Protein AF-A0A968LGR6-F1 (afdb_monomer_lite)

Radius of gyration: 23.02 Å; chains: 1; bounding box: 32×91×32 Å

Foldseek 3Di:
DDDDDDDDDDDDDDPPPDPDPDDDPQCPPVVVLVVLLVCVVVVNPVVSLVSLLVVLLVCVVVVVQVNSLSVLVVDDPVSHDLVSLLSNLVSCLVVVVPHPCSVVSVVVSLVVVCVVPVVCVCVSCVSSD

Sequence (129 aa):
MAIHTNDLDEGTTVVLVAAETESSVLAEPLAWLEDIYSLVAAGDSRAAADILCERIDDMLLAGEFARCDGVLRSIDIGRLDSKLLVTLLSVTVAAAGQLTERSRLVTKIERRLAKDAPERIERMLEGLR

Secondary structure (DSSP, 8-state):
------------------------SS----HHHHHHHHHHHTT-HHHHHHHHHHHHHHHHHTT-HHHHHHHHHH--TTSS-HHHHHHHHHHTTTTTTT-SSHHHHHHHHHHHHHHH-HHHHHHHHTTT-

pLDDT: mean 77.68, std 17.6, range [40.75, 93.31]

Structure (mmCIF, N/CA/C/O backbone):
data_AF-A0A968LGR6-F1
#
_entry.id   AF-A0A968LGR6-F1
#
loop_
_atom_site.group_PDB
_atom_site.id
_atom_site.type_symbol
_atom_site.label_atom_id
_atom_site.label_alt_id
_atom_site.label_comp_id
_atom_site.label_asym_id
_atom_site.label_entity_id
_atom_site.label_seq_id
_atom_site.pdbx_PDB_ins_code
_atom_site.Cartn_x
_atom_site.Cartn_y
_atom_site.Cartn_z
_atom_site.occupancy
_atom_site.B_iso_or_equiv
_atom_site.auth_seq_id
_atom_site.auth_comp_id
_atom_site.auth_asym_id
_atom_site.auth_atom_id
_atom_site.pdbx_PDB_model_num
ATOM 1 N N . MET A 1 1 ? 5.691 -76.620 -6.134 1.00 43.88 1 MET A N 1
ATOM 2 C CA . MET A 1 1 ? 7.026 -76.892 -6.711 1.00 43.88 1 MET A CA 1
ATOM 3 C C . MET A 1 1 ? 6.972 -76.318 -8.123 1.00 43.88 1 MET A C 1
ATOM 5 O O . MET A 1 1 ? 6.205 -76.841 -8.906 1.00 43.88 1 MET A O 1
ATOM 9 N N . ALA A 1 2 ? 7.542 -75.170 -8.474 1.00 43.66 2 ALA A N 1
ATOM 10 C CA . ALA A 1 2 ? 8.691 -74.449 -7.945 1.00 43.66 2 ALA A CA 1
ATOM 11 C C . ALA A 1 2 ? 8.383 -72.961 -7.681 1.00 43.66 2 ALA A C 1
ATOM 13 O O . ALA A 1 2 ? 7.486 -72.374 -8.277 1.00 43.66 2 ALA A O 1
ATOM 14 N N . ILE A 1 3 ? 9.148 -72.412 -6.743 1.00 41.81 3 ILE A N 1
ATOM 15 C CA . ILE A 1 3 ? 9.258 -71.002 -6.381 1.00 41.81 3 ILE A CA 1
ATOM 16 C C . ILE A 1 3 ? 10.259 -70.381 -7.362 1.00 41.81 3 ILE A C 1
ATOM 18 O O . ILE A 1 3 ? 11.331 -70.953 -7.547 1.00 41.81 3 ILE A O 1
ATOM 22 N N . HIS A 1 4 ? 9.935 -69.235 -7.960 1.00 52.50 4 HIS A N 1
ATOM 23 C CA . HIS A 1 4 ? 10.939 -68.347 -8.541 1.00 52.50 4 HIS A CA 1
ATOM 24 C C . HIS A 1 4 ? 10.918 -67.027 -7.776 1.00 52.50 4 HIS A C 1
ATOM 26 O O . HIS A 1 4 ? 9.910 -66.327 -7.714 1.00 52.50 4 HIS A O 1
ATOM 32 N N . THR A 1 5 ? 12.049 -66.789 -7.129 1.00 45.38 5 THR A N 1
ATOM 33 C CA . THR A 1 5 ? 12.388 -65.679 -6.249 1.00 45.38 5 THR A CA 1
ATOM 34 C C . THR A 1 5 ? 13.023 -64.553 -7.062 1.00 45.38 5 THR A C 1
ATOM 36 O O . THR A 1 5 ? 13.792 -64.838 -7.975 1.00 45.38 5 THR A O 1
ATOM 39 N N . ASN A 1 6 ? 12.775 -63.323 -6.609 1.00 45.03 6 ASN A N 1
ATOM 40 C CA . ASN A 1 6 ? 13.590 -62.115 -6.758 1.00 45.03 6 ASN A CA 1
ATOM 41 C C . ASN A 1 6 ? 13.853 -61.561 -8.165 1.00 45.03 6 ASN A C 1
ATOM 43 O O . ASN A 1 6 ? 14.675 -62.085 -8.906 1.00 45.03 6 ASN A O 1
ATOM 47 N N . ASP A 1 7 ? 13.315 -60.366 -8.401 1.00 52.53 7 ASP A N 1
ATOM 48 C CA . ASP A 1 7 ? 14.142 -59.269 -8.896 1.00 52.53 7 ASP A CA 1
ATOM 49 C C . ASP A 1 7 ? 13.819 -58.017 -8.065 1.00 52.53 7 ASP A C 1
ATOM 51 O O . ASP A 1 7 ? 12.658 -57.634 -7.908 1.00 52.53 7 ASP A O 1
ATOM 55 N N . LEU A 1 8 ? 14.856 -57.496 -7.413 1.00 52.38 8 LEU A N 1
ATOM 56 C CA . LEU A 1 8 ? 14.869 -56.261 -6.643 1.00 52.38 8 LEU A CA 1
ATOM 57 C C . LEU A 1 8 ? 15.078 -55.119 -7.636 1.00 52.38 8 LEU A C 1
ATOM 59 O O . LEU A 1 8 ? 16.131 -55.083 -8.262 1.00 52.38 8 LEU A O 1
ATOM 63 N N . ASP A 1 9 ? 14.147 -54.169 -7.710 1.00 52.72 9 ASP A N 1
ATOM 64 C CA . ASP A 1 9 ? 14.479 -52.826 -8.183 1.00 52.72 9 ASP A CA 1
ATOM 65 C C . ASP A 1 9 ? 14.261 -51.838 -7.035 1.00 52.72 9 ASP A C 1
ATOM 67 O O . ASP A 1 9 ? 13.149 -51.590 -6.556 1.00 52.72 9 ASP A O 1
ATOM 71 N N . GLU A 1 10 ? 15.395 -51.366 -6.532 1.00 55.56 10 GLU A N 1
ATOM 72 C CA . GLU A 1 10 ? 15.544 -50.282 -5.583 1.00 55.56 10 GLU A CA 1
ATOM 73 C C . GLU A 1 10 ? 15.189 -48.971 -6.290 1.00 55.56 10 GLU A C 1
ATOM 75 O O . GLU A 1 10 ? 15.964 -48.440 -7.079 1.00 55.56 10 GLU A O 1
ATOM 80 N N . GLY A 1 11 ? 14.014 -48.425 -5.991 1.00 48.78 11 GLY A N 1
ATOM 81 C CA . GLY A 1 11 ? 13.521 -47.221 -6.650 1.00 48.78 11 GLY A CA 1
ATOM 82 C C . GLY A 1 11 ? 12.895 -46.241 -5.675 1.00 48.78 11 GLY A C 1
ATOM 83 O O . GLY A 1 11 ? 11.694 -46.021 -5.713 1.00 48.78 11 GLY A O 1
ATOM 84 N N . THR A 1 12 ? 13.723 -45.660 -4.808 1.00 51.53 12 THR A N 1
ATOM 85 C CA . THR A 1 12 ? 13.534 -44.337 -4.192 1.00 51.53 12 THR A CA 1
ATOM 86 C C . THR A 1 12 ? 12.161 -44.044 -3.578 1.00 51.53 12 THR A C 1
ATOM 88 O O . THR A 1 12 ? 11.239 -43.514 -4.194 1.00 51.53 12 THR A O 1
ATOM 91 N N . THR A 1 13 ? 12.113 -44.244 -2.265 1.00 46.03 13 THR A N 1
ATOM 92 C CA . THR A 1 13 ? 11.334 -43.444 -1.323 1.00 46.03 13 THR A CA 1
ATOM 93 C C . THR A 1 13 ? 11.348 -41.959 -1.702 1.00 46.03 13 THR A C 1
ATOM 95 O O . THR A 1 13 ? 12.353 -41.276 -1.513 1.00 46.03 13 THR A O 1
ATOM 98 N N . VAL A 1 14 ? 10.207 -41.425 -2.134 1.00 43.12 14 VAL A N 1
ATOM 99 C CA . VAL A 1 14 ? 9.886 -40.018 -1.886 1.00 43.12 14 VAL A CA 1
ATOM 100 C C . VAL A 1 14 ? 8.668 -39.994 -0.981 1.00 43.12 14 VAL A C 1
ATOM 102 O O . VAL A 1 14 ? 7.519 -40.016 -1.416 1.00 43.12 14 VAL A O 1
ATOM 105 N N . VAL A 1 15 ? 8.955 -39.967 0.320 1.00 41.94 15 VAL A N 1
ATOM 106 C CA . VAL A 1 15 ? 8.047 -39.402 1.311 1.00 41.94 15 VAL A CA 1
ATOM 107 C C . VAL A 1 15 ? 7.869 -37.940 0.911 1.00 41.94 15 VAL A C 1
ATOM 109 O O . VAL A 1 15 ? 8.707 -37.101 1.232 1.00 41.94 15 VAL A O 1
ATOM 112 N N . LEU A 1 16 ? 6.803 -37.618 0.177 1.00 43.38 16 LEU A N 1
ATOM 113 C CA . LEU A 1 16 ? 6.300 -36.250 0.186 1.00 43.38 16 LEU A CA 1
ATOM 114 C C . LEU A 1 16 ? 5.599 -36.074 1.524 1.00 43.38 16 LEU A C 1
ATOM 116 O O . LEU A 1 16 ? 4.422 -36.378 1.708 1.00 43.38 16 LEU A O 1
ATOM 120 N N . VAL A 1 17 ? 6.442 -35.683 2.475 1.00 43.00 17 VAL A N 1
ATOM 121 C CA . VAL A 1 17 ? 6.112 -35.172 3.792 1.00 43.00 17 VAL A CA 1
ATOM 122 C C . VAL A 1 17 ? 4.935 -34.221 3.634 1.00 43.00 17 VAL A C 1
ATOM 124 O O . VAL A 1 17 ? 4.990 -33.270 2.853 1.00 43.00 17 VAL A O 1
ATOM 127 N N . ALA A 1 18 ? 3.865 -34.521 4.366 1.00 45.25 18 ALA A N 1
ATOM 128 C CA . ALA A 1 18 ? 2.811 -33.575 4.655 1.00 45.25 18 ALA A CA 1
ATOM 129 C C . ALA A 1 18 ? 3.476 -32.298 5.178 1.00 45.25 18 ALA A C 1
ATOM 131 O O . ALA A 1 18 ? 3.984 -32.285 6.297 1.00 45.25 18 ALA A O 1
ATOM 132 N N . ALA A 1 19 ? 3.519 -31.256 4.345 1.00 45.62 19 ALA A N 1
ATOM 133 C CA . ALA A 1 19 ? 3.885 -29.919 4.775 1.00 45.62 19 ALA A CA 1
ATOM 134 C C . ALA A 1 19 ? 2.752 -29.412 5.672 1.00 45.62 19 ALA A C 1
ATOM 136 O O . ALA A 1 19 ? 1.758 -28.851 5.220 1.00 45.62 19 ALA A O 1
ATOM 137 N N . GLU A 1 20 ? 2.862 -29.810 6.934 1.00 40.75 20 GLU A N 1
ATOM 138 C CA . GLU A 1 20 ? 2.664 -28.998 8.123 1.00 40.75 20 GLU A CA 1
ATOM 139 C C . GLU A 1 20 ? 1.673 -27.853 7.923 1.00 40.75 20 GLU A C 1
ATOM 141 O O . GLU A 1 20 ? 1.978 -26.732 7.518 1.00 40.75 20 GLU A O 1
ATOM 146 N N . THR A 1 21 ? 0.431 -28.198 8.245 1.00 48.84 21 THR A N 1
ATOM 147 C CA . THR A 1 21 ? -0.644 -27.276 8.577 1.00 48.84 21 THR A CA 1
ATOM 148 C C . THR A 1 21 ? -0.272 -26.545 9.866 1.00 48.84 21 THR A C 1
ATOM 150 O O . THR A 1 21 ? -0.746 -26.893 10.943 1.00 48.84 21 THR A O 1
ATOM 153 N N . GLU A 1 22 ? 0.587 -25.535 9.775 1.00 43.59 22 GLU A N 1
ATOM 154 C CA . GLU A 1 22 ? 0.854 -24.627 10.886 1.00 43.59 22 GLU A CA 1
ATOM 155 C C . GLU A 1 22 ? 0.562 -23.180 10.463 1.00 43.59 22 GLU A C 1
ATOM 157 O O . GLU A 1 22 ? 1.225 -22.598 9.611 1.00 43.59 22 GLU A O 1
ATOM 162 N N . SER A 1 23 ? -0.459 -22.602 11.109 1.00 42.59 23 SER A N 1
ATOM 163 C CA . SER A 1 23 ? -0.891 -21.194 11.049 1.00 42.59 23 SER A CA 1
ATOM 164 C C . SER A 1 23 ? -1.704 -20.726 9.832 1.00 42.59 23 SER A C 1
ATOM 166 O O . SER A 1 23 ? -1.353 -19.756 9.168 1.00 42.59 23 SER A O 1
ATOM 168 N N . SER A 1 24 ? -2.888 -21.308 9.616 1.00 41.66 24 SER A N 1
ATOM 169 C CA . SER A 1 24 ? -3.924 -20.719 8.748 1.00 41.66 24 SER A CA 1
ATOM 170 C C . SER A 1 24 ? -5.099 -20.169 9.566 1.00 41.66 24 SER A C 1
ATOM 172 O O . SER A 1 24 ? -6.198 -20.712 9.532 1.00 41.66 24 SER A O 1
ATOM 174 N N . VAL A 1 25 ? -4.876 -19.088 10.320 1.00 45.50 25 VAL A N 1
ATOM 175 C CA . VAL A 1 25 ? -5.973 -18.258 10.875 1.00 45.50 25 VAL A CA 1
ATOM 176 C C . VAL A 1 25 ? -6.074 -16.906 10.146 1.00 45.50 25 VAL A C 1
ATOM 178 O O . VAL A 1 25 ? -6.964 -16.120 10.430 1.00 45.50 25 VAL A O 1
ATOM 181 N N . LEU A 1 26 ? -5.209 -16.626 9.159 1.00 46.69 26 LEU A N 1
ATOM 182 C CA . LEU A 1 26 ? -5.203 -15.344 8.429 1.00 46.69 26 LEU A CA 1
ATOM 183 C C . LEU A 1 26 ? -5.048 -15.472 6.903 1.00 46.69 26 LEU A C 1
ATOM 185 O O . LEU A 1 26 ? -4.939 -14.460 6.217 1.00 46.69 26 LEU A O 1
ATOM 189 N N . ALA A 1 27 ? -5.044 -16.688 6.354 1.00 47.72 27 ALA A N 1
ATOM 190 C CA . ALA A 1 27 ? -4.959 -16.906 4.913 1.00 47.72 27 ALA A CA 1
ATOM 191 C C . ALA A 1 27 ? -6.365 -16.955 4.301 1.00 47.72 27 ALA A C 1
ATOM 193 O O . ALA A 1 27 ? -6.788 -17.979 3.768 1.00 47.72 27 ALA A O 1
ATOM 194 N N . GLU A 1 28 ? -7.110 -15.850 4.378 1.00 53.72 28 GLU A N 1
ATOM 195 C CA . GLU A 1 28 ? -8.119 -15.667 3.337 1.00 53.72 28 GLU A CA 1
ATOM 196 C C . GLU A 1 28 ? -7.373 -15.598 2.002 1.00 53.72 28 GLU A C 1
ATOM 198 O O . GLU A 1 28 ? -6.337 -14.928 1.930 1.00 53.72 28 GLU A O 1
ATOM 203 N N . PRO A 1 29 ? -7.829 -16.304 0.956 1.00 54.22 29 PRO A N 1
ATOM 204 C CA . PRO A 1 29 ? -7.211 -16.190 -0.348 1.00 54.22 29 PRO A CA 1
ATOM 205 C C . PRO A 1 29 ? -7.319 -14.728 -0.773 1.00 54.22 29 PRO A C 1
ATOM 207 O O . PRO A 1 29 ? -8.394 -14.236 -1.115 1.00 54.22 29 PRO A O 1
ATOM 210 N N . LEU A 1 30 ? -6.188 -14.026 -0.748 1.00 74.50 30 LEU A N 1
ATOM 211 C CA . LEU A 1 30 ? -6.041 -12.673 -1.268 1.00 74.50 30 LEU A CA 1
ATOM 212 C C . LEU A 1 30 ? -6.047 -12.743 -2.802 1.00 74.50 30 LEU A C 1
ATOM 214 O O . LEU A 1 30 ? -5.146 -12.241 -3.458 1.00 74.50 30 LEU A O 1
ATOM 218 N N . ALA A 1 31 ? -7.051 -13.409 -3.381 1.00 82.69 31 ALA A N 1
ATOM 219 C CA . ALA A 1 31 ? -7.231 -13.550 -4.821 1.00 82.69 31 ALA A CA 1
ATOM 220 C C . ALA A 1 31 ? -7.255 -12.169 -5.489 1.00 82.69 31 ALA A C 1
ATOM 222 O O . ALA A 1 31 ? -6.643 -11.972 -6.530 1.00 82.69 31 ALA A O 1
ATOM 223 N N . TRP A 1 32 ? -7.829 -11.181 -4.797 1.00 87.50 32 TRP A N 1
ATOM 224 C CA . TRP A 1 32 ? -7.812 -9.787 -5.222 1.00 87.50 32 TRP A CA 1
ATOM 225 C C . TRP A 1 32 ? -6.399 -9.164 -5.264 1.00 87.50 32 TRP A C 1
ATOM 227 O O . TRP A 1 32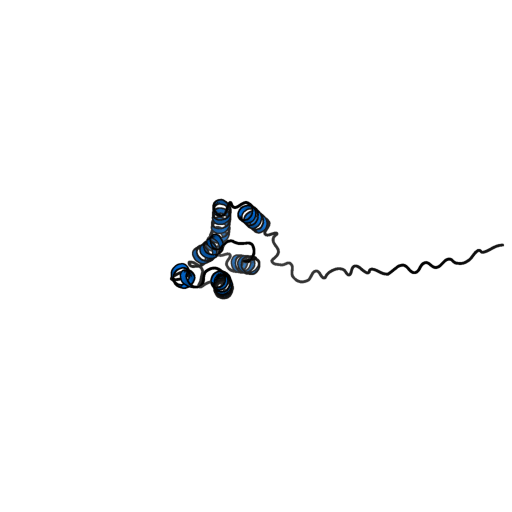 ? -6.178 -8.248 -6.050 1.00 87.50 32 TRP A O 1
ATOM 237 N N . LEU A 1 33 ? -5.423 -9.642 -4.474 1.00 89.31 33 LEU A N 1
ATOM 238 C CA . LEU A 1 33 ? -4.018 -9.232 -4.631 1.00 89.31 33 LEU A CA 1
ATOM 239 C C . LEU A 1 33 ? -3.408 -9.824 -5.904 1.00 89.31 33 LEU A C 1
ATOM 241 O O . LEU A 1 33 ? -2.668 -9.129 -6.593 1.00 89.31 33 LEU A O 1
ATOM 245 N N . GLU A 1 34 ? -3.725 -11.074 -6.245 1.00 90.00 34 GLU A N 1
ATOM 246 C CA . GLU A 1 34 ? -3.284 -11.663 -7.517 1.00 90.00 34 GLU A CA 1
ATOM 247 C C . GLU A 1 34 ? -3.908 -10.953 -8.725 1.00 90.00 34 GLU A C 1
ATOM 249 O O . GLU A 1 34 ? -3.225 -10.757 -9.735 1.00 90.00 34 GLU A O 1
ATOM 254 N N . ASP A 1 35 ? -5.148 -10.472 -8.604 1.00 90.62 35 ASP A N 1
ATOM 255 C CA . ASP A 1 35 ? -5.773 -9.607 -9.609 1.00 90.62 35 ASP A CA 1
ATOM 256 C C . ASP A 1 35 ? -4.994 -8.290 -9.765 1.00 90.62 35 ASP A C 1
ATOM 258 O O . ASP A 1 35 ? -4.654 -7.898 -10.883 1.00 90.62 35 ASP A O 1
ATOM 262 N N . ILE A 1 36 ? -4.619 -7.643 -8.654 1.00 92.94 36 ILE A N 1
ATOM 263 C CA . ILE A 1 36 ? -3.770 -6.439 -8.664 1.00 92.94 36 ILE A CA 1
ATOM 264 C C . ILE A 1 36 ? -2.435 -6.725 -9.349 1.00 92.94 36 ILE A C 1
ATOM 266 O O . ILE A 1 36 ? -2.020 -5.965 -10.223 1.00 92.94 36 ILE A O 1
ATOM 270 N N . TYR A 1 37 ? -1.759 -7.821 -8.999 1.00 92.75 37 TYR A N 1
ATOM 271 C CA . TYR A 1 37 ? -0.479 -8.166 -9.615 1.00 92.75 37 TYR A CA 1
ATOM 272 C C . TYR A 1 37 ? -0.609 -8.451 -11.110 1.00 92.75 37 TYR A C 1
ATOM 274 O O . TYR A 1 37 ? 0.270 -8.071 -11.884 1.00 92.75 37 TYR A O 1
ATOM 282 N N . SER A 1 38 ? -1.702 -9.087 -11.525 1.00 92.94 38 SER A N 1
ATOM 283 C CA . SER A 1 38 ? -1.988 -9.354 -12.935 1.00 92.94 38 SER A CA 1
ATOM 284 C C . SER A 1 38 ? -2.226 -8.058 -13.712 1.00 92.94 38 SER A C 1
ATOM 286 O O . SER A 1 38 ? -1.704 -7.899 -14.815 1.00 92.94 38 SER A O 1
ATOM 288 N N . LEU A 1 39 ? -2.938 -7.095 -13.120 1.00 92.75 39 LEU A N 1
ATOM 289 C CA . LEU A 1 39 ? -3.160 -5.774 -13.711 1.00 92.75 39 LEU A CA 1
ATOM 290 C C . LEU A 1 39 ? -1.861 -4.969 -13.823 1.00 92.75 39 LEU A C 1
ATOM 292 O O . LEU A 1 39 ? -1.597 -4.389 -14.875 1.00 92.75 39 LEU A O 1
ATOM 296 N N . VAL A 1 40 ? -1.008 -4.988 -12.794 1.00 92.62 40 VAL A N 1
ATOM 297 C CA . VAL A 1 40 ? 0.320 -4.351 -12.850 1.00 92.62 40 VAL A CA 1
ATOM 298 C C . VAL A 1 40 ? 1.177 -4.983 -13.945 1.00 92.62 40 VAL A C 1
ATOM 300 O O . VAL A 1 40 ? 1.786 -4.264 -14.736 1.00 92.62 40 VAL A O 1
ATOM 303 N N . ALA A 1 41 ? 1.187 -6.315 -14.048 1.00 92.06 41 ALA A N 1
ATOM 304 C CA . ALA A 1 41 ? 1.915 -7.024 -15.099 1.00 92.06 41 ALA A CA 1
ATOM 305 C C . ALA A 1 41 ? 1.387 -6.701 -16.511 1.00 92.06 41 ALA A C 1
ATOM 307 O O . ALA A 1 41 ? 2.165 -6.669 -17.463 1.00 92.06 41 ALA A O 1
ATOM 308 N N . ALA A 1 42 ? 0.088 -6.418 -16.644 1.00 93.31 42 ALA A N 1
ATOM 309 C CA . ALA A 1 42 ? -0.541 -5.966 -17.885 1.00 93.31 42 ALA A CA 1
ATOM 310 C C . ALA A 1 42 ? -0.346 -4.460 -18.173 1.00 93.31 42 ALA A C 1
ATOM 312 O O . ALA A 1 42 ? -0.735 -3.987 -19.241 1.00 93.31 42 ALA A O 1
ATOM 313 N N . GLY A 1 43 ? 0.258 -3.702 -17.249 1.00 91.19 43 GLY A N 1
ATOM 314 C CA . GLY A 1 43 ? 0.467 -2.256 -17.361 1.00 91.19 43 GLY A CA 1
ATOM 315 C C . GLY A 1 43 ? -0.742 -1.401 -16.967 1.00 91.19 43 GLY A C 1
ATOM 316 O O . GLY A 1 43 ? -0.707 -0.183 -17.150 1.00 91.19 43 GLY A O 1
ATOM 317 N N . ASP A 1 44 ? -1.795 -1.998 -16.403 1.00 92.94 44 ASP A N 1
ATOM 318 C CA . ASP A 1 44 ? -2.978 -1.287 -15.911 1.00 92.94 44 ASP A CA 1
ATOM 319 C C . ASP A 1 44 ? -2.854 -0.935 -14.421 1.00 92.94 44 ASP A C 1
ATOM 321 O O . ASP A 1 44 ? -3.646 -1.321 -13.557 1.00 92.94 44 ASP A O 1
ATOM 325 N N . SER A 1 45 ? -1.835 -0.134 -14.110 1.00 90.12 45 SER A N 1
ATOM 326 C CA . SER A 1 45 ? -1.586 0.398 -12.766 1.00 90.12 45 SER A CA 1
ATOM 327 C C . SER A 1 45 ? -2.708 1.305 -12.257 1.00 90.12 45 SER A C 1
ATOM 329 O O . SER A 1 45 ? -2.707 1.703 -11.095 1.00 90.12 45 SER A O 1
ATOM 331 N N . ARG A 1 46 ? -3.633 1.740 -13.120 1.00 91.00 46 ARG A N 1
ATOM 332 C CA . ARG A 1 46 ? -4.775 2.543 -12.682 1.00 91.00 46 ARG A CA 1
ATOM 333 C C . ARG A 1 46 ? -5.842 1.639 -12.080 1.00 91.00 46 ARG A C 1
ATOM 335 O O . ARG A 1 46 ? -6.176 1.850 -10.922 1.00 91.00 46 ARG A O 1
ATOM 342 N N 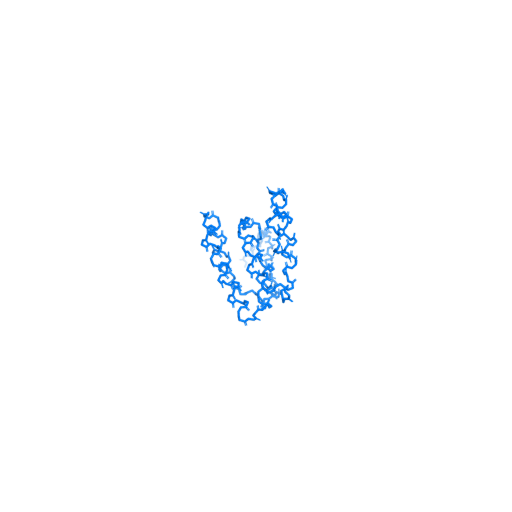. ALA A 1 47 ? -6.299 0.626 -12.816 1.00 91.44 47 ALA A N 1
ATOM 343 C CA . ALA A 1 47 ? -7.278 -0.324 -12.296 1.00 91.44 47 ALA A CA 1
ATOM 344 C C . ALA A 1 47 ? -6.749 -1.049 -11.049 1.00 91.44 47 ALA A C 1
ATOM 346 O O . ALA A 1 47 ? -7.469 -1.222 -10.069 1.00 91.44 47 ALA A O 1
ATOM 347 N N . ALA A 1 48 ? -5.459 -1.398 -11.047 1.00 93.06 48 ALA A N 1
ATOM 348 C CA . ALA A 1 48 ? -4.814 -2.019 -9.897 1.00 93.06 48 ALA A CA 1
ATOM 349 C C . ALA A 1 48 ? -4.818 -1.110 -8.649 1.00 93.06 48 ALA A C 1
ATOM 351 O O . ALA A 1 48 ? -5.044 -1.586 -7.538 1.00 93.06 48 ALA A O 1
ATOM 352 N N . ALA A 1 49 ? -4.598 0.199 -8.827 1.00 91.62 49 ALA A N 1
ATOM 353 C CA . ALA A 1 49 ? -4.659 1.173 -7.739 1.00 91.62 49 ALA A CA 1
ATOM 354 C C . ALA A 1 49 ? -6.089 1.368 -7.215 1.00 91.62 49 ALA A C 1
ATOM 356 O O . ALA A 1 49 ? -6.262 1.475 -6.005 1.00 91.62 49 ALA A O 1
ATOM 357 N N . ASP A 1 50 ? -7.091 1.378 -8.097 1.00 92.81 50 ASP A N 1
ATOM 358 C CA . ASP A 1 50 ? -8.496 1.528 -7.705 1.00 92.81 50 ASP A CA 1
ATOM 359 C C . ASP A 1 50 ? -8.936 0.357 -6.803 1.00 92.81 50 ASP A C 1
ATOM 361 O O . ASP A 1 50 ? -9.444 0.592 -5.707 1.00 92.81 50 ASP A O 1
ATOM 365 N N . ILE A 1 51 ? -8.627 -0.890 -7.192 1.00 92.00 51 ILE A N 1
ATOM 366 C CA . ILE A 1 51 ? -8.918 -2.087 -6.378 1.00 92.00 51 ILE A CA 1
ATOM 367 C C . ILE A 1 51 ? -8.162 -2.038 -5.047 1.00 92.00 51 ILE A C 1
ATOM 369 O O . ILE A 1 51 ? -8.725 -2.349 -3.998 1.00 92.00 51 ILE A O 1
ATOM 373 N N . LEU A 1 52 ? -6.879 -1.661 -5.072 1.00 92.00 52 LEU A N 1
ATOM 374 C CA . LEU A 1 52 ? -6.067 -1.570 -3.861 1.00 92.00 52 LEU A CA 1
ATOM 375 C C . LEU A 1 52 ? -6.653 -0.561 -2.869 1.00 92.00 52 LEU A C 1
ATOM 377 O O . LEU A 1 52 ? -6.776 -0.880 -1.688 1.00 92.00 52 LEU A O 1
ATOM 381 N N . CYS A 1 53 ? -7.006 0.636 -3.343 1.00 90.81 53 CYS A N 1
ATOM 382 C CA . CYS A 1 53 ? -7.610 1.672 -2.513 1.00 90.81 53 CYS A CA 1
ATOM 383 C C . CYS A 1 53 ? -8.938 1.200 -1.934 1.00 90.81 53 CYS A C 1
ATOM 385 O O . CYS A 1 53 ? -9.080 1.218 -0.721 1.00 90.81 53 CYS A O 1
ATOM 387 N N . GLU A 1 54 ? -9.858 0.715 -2.773 1.00 92.69 54 GLU A N 1
ATOM 388 C CA . GLU A 1 54 ? -11.185 0.261 -2.343 1.00 92.69 54 GLU A CA 1
ATOM 389 C C . GLU A 1 54 ? -11.082 -0.807 -1.247 1.00 92.69 54 GLU A C 1
ATOM 391 O O . GLU A 1 54 ? -11.671 -0.670 -0.179 1.00 92.69 54 GLU A O 1
ATOM 396 N N . ARG A 1 55 ? -10.247 -1.833 -1.453 1.00 91.81 55 ARG A N 1
ATOM 397 C CA . ARG A 1 55 ? -10.100 -2.927 -0.483 1.00 91.81 55 ARG A CA 1
ATOM 398 C C . ARG A 1 55 ? -9.469 -2.486 0.829 1.00 91.81 55 ARG A C 1
ATOM 400 O O . ARG A 1 55 ? -9.880 -2.963 1.886 1.00 91.81 55 ARG A O 1
ATOM 407 N N . ILE A 1 56 ? -8.448 -1.632 0.773 1.00 90.75 56 ILE A N 1
ATOM 408 C CA . ILE A 1 56 ? -7.801 -1.138 1.988 1.00 90.75 56 ILE A CA 1
ATOM 409 C C . ILE A 1 56 ? -8.739 -0.181 2.725 1.00 90.75 56 ILE A C 1
ATOM 411 O O . ILE A 1 56 ? -8.939 -0.367 3.923 1.00 90.75 56 ILE A O 1
ATOM 415 N N . ASP A 1 57 ? -9.357 0.773 2.030 1.00 90.88 57 ASP A N 1
ATOM 416 C CA . ASP A 1 57 ? -10.302 1.722 2.621 1.00 90.88 57 ASP A CA 1
ATOM 417 C C . ASP A 1 57 ? -11.491 1.012 3.267 1.00 90.88 57 ASP A C 1
ATOM 419 O O . ASP A 1 57 ? -11.825 1.336 4.403 1.00 90.88 57 ASP A O 1
ATOM 423 N N . ASP A 1 58 ? -12.071 -0.005 2.624 1.00 91.31 58 ASP A N 1
ATOM 424 C CA . ASP A 1 58 ? -13.156 -0.803 3.205 1.00 91.31 58 ASP A CA 1
ATOM 425 C C . ASP A 1 58 ? -12.750 -1.422 4.552 1.00 91.31 58 ASP A C 1
ATOM 427 O O . ASP A 1 58 ? -13.499 -1.348 5.528 1.00 91.31 58 ASP A O 1
ATOM 431 N N . MET A 1 59 ? -11.540 -1.988 4.640 1.00 90.00 59 MET A N 1
ATOM 432 C CA . MET A 1 59 ? -11.022 -2.553 5.892 1.00 90.00 59 MET A CA 1
ATOM 433 C C . MET A 1 59 ? -10.775 -1.472 6.949 1.00 90.00 59 MET A C 1
ATOM 435 O O . MET A 1 59 ? -11.051 -1.692 8.130 1.00 90.00 59 MET A O 1
ATOM 439 N N . LEU A 1 60 ? -10.265 -0.304 6.551 1.00 89.25 60 LEU A N 1
ATOM 440 C CA . LEU A 1 60 ? -10.037 0.810 7.471 1.00 89.25 60 LEU A CA 1
ATOM 441 C C . LEU A 1 60 ? -11.360 1.390 7.994 1.00 89.25 60 LEU A C 1
ATOM 443 O O . LEU A 1 60 ? -11.483 1.639 9.193 1.00 89.25 60 LEU A O 1
ATOM 447 N N . LEU A 1 61 ? -12.364 1.545 7.127 1.00 91.44 61 LEU A N 1
ATOM 448 C CA . LEU A 1 61 ? -13.705 2.023 7.475 1.00 91.44 61 LEU A CA 1
ATOM 449 C C . LEU A 1 61 ? -14.465 1.028 8.356 1.00 91.44 61 LEU A C 1
ATOM 451 O O . LEU A 1 61 ? -15.189 1.441 9.261 1.00 91.44 61 LEU A O 1
ATOM 455 N N . ALA A 1 62 ? -14.270 -0.274 8.137 1.00 90.56 62 ALA A N 1
ATOM 456 C CA . ALA A 1 62 ? -14.819 -1.330 8.984 1.00 90.56 62 ALA A CA 1
ATOM 457 C C . ALA A 1 62 ? -14.088 -1.474 10.337 1.00 90.56 62 ALA A C 1
ATOM 459 O O . ALA A 1 62 ? -14.536 -2.225 11.204 1.00 90.56 62 ALA A O 1
ATOM 460 N N . GLY A 1 63 ? -12.971 -0.763 10.543 1.00 90.44 63 GLY A N 1
ATOM 461 C CA . GLY A 1 63 ? -12.143 -0.873 11.747 1.00 90.44 63 GLY A CA 1
ATOM 462 C C . GLY A 1 63 ? -11.353 -2.185 11.836 1.00 90.44 63 GLY A C 1
ATOM 463 O O . GLY A 1 63 ? -10.871 -2.556 12.907 1.00 90.44 63 GLY A O 1
ATOM 464 N N . GLU A 1 64 ? -11.199 -2.900 10.721 1.00 90.88 64 GLU A N 1
ATOM 465 C CA . GLU A 1 64 ? -10.524 -4.196 10.622 1.00 90.88 64 GLU A CA 1
ATOM 466 C C . GLU A 1 64 ? -8.992 -4.037 10.540 1.00 90.88 64 GLU A C 1
ATOM 468 O O . GLU A 1 64 ? -8.327 -4.611 9.675 1.00 90.88 64 GLU A O 1
ATOM 473 N N . PHE A 1 65 ? -8.391 -3.267 11.453 1.00 88.88 65 PHE A N 1
ATOM 474 C CA . PHE A 1 65 ? -6.959 -2.926 11.402 1.00 88.88 65 PHE A CA 1
ATOM 475 C C . PHE A 1 65 ? -6.042 -4.151 11.454 1.00 88.88 65 PHE A C 1
ATOM 477 O O . PHE A 1 65 ? -5.055 -4.203 10.730 1.00 88.88 65 PHE A O 1
ATOM 484 N N . ALA A 1 66 ? -6.398 -5.171 12.240 1.00 87.31 66 ALA A N 1
ATOM 485 C CA . ALA A 1 66 ? -5.634 -6.417 12.314 1.00 87.31 66 ALA A CA 1
ATOM 486 C C . ALA A 1 66 ? -5.653 -7.195 10.985 1.00 87.31 66 ALA A C 1
ATOM 488 O O . ALA A 1 66 ? -4.647 -7.790 10.594 1.00 87.31 66 ALA A O 1
ATOM 489 N N . ARG A 1 67 ? -6.786 -7.171 10.269 1.00 87.38 67 ARG A N 1
ATOM 490 C CA . ARG A 1 67 ? -6.905 -7.778 8.939 1.00 87.38 67 ARG A CA 1
ATOM 491 C C . ARG A 1 67 ? -6.102 -6.977 7.922 1.00 87.38 67 ARG A C 1
ATOM 493 O O . ARG A 1 67 ? -5.351 -7.570 7.154 1.00 87.38 67 ARG A O 1
ATOM 500 N N . CYS A 1 68 ? -6.198 -5.648 7.978 1.00 88.94 68 CYS A N 1
ATOM 501 C CA . CYS A 1 68 ? -5.400 -4.751 7.152 1.00 88.94 68 CYS A CA 1
ATOM 502 C C . CYS A 1 68 ? -3.897 -4.998 7.362 1.00 88.94 68 CYS A C 1
ATOM 504 O O . CYS A 1 68 ? -3.195 -5.257 6.391 1.00 88.94 68 CYS A O 1
ATOM 506 N N . ASP A 1 69 ? -3.407 -5.067 8.604 1.00 88.06 69 ASP A N 1
ATOM 507 C CA . ASP A 1 69 ? -2.009 -5.417 8.911 1.00 88.06 69 ASP A CA 1
ATOM 508 C C . ASP A 1 69 ? -1.610 -6.789 8.336 1.00 88.06 69 ASP A C 1
ATOM 510 O O . ASP A 1 69 ? -0.521 -6.940 7.774 1.00 88.06 69 ASP A O 1
ATOM 514 N N . GLY A 1 70 ? -2.503 -7.783 8.410 1.00 87.38 70 GLY A N 1
ATOM 515 C CA . GLY A 1 70 ? -2.312 -9.087 7.770 1.00 87.38 70 GLY A CA 1
ATOM 516 C C . GLY A 1 70 ? -2.126 -8.980 6.253 1.00 87.38 70 GLY A C 1
ATOM 517 O O . GLY A 1 70 ? -1.202 -9.578 5.701 1.00 87.38 70 GLY A O 1
ATOM 518 N N . VAL A 1 71 ? -2.945 -8.165 5.584 1.00 87.94 71 VAL A N 1
ATOM 519 C CA . VAL A 1 71 ? -2.818 -7.883 4.147 1.00 87.94 71 VAL A CA 1
ATOM 520 C C . VAL A 1 71 ? -1.510 -7.154 3.846 1.00 87.94 71 VAL A C 1
ATOM 522 O O . VAL A 1 71 ? -0.754 -7.604 2.988 1.00 87.94 71 VAL A O 1
ATOM 525 N N . LEU A 1 72 ? -1.195 -6.074 4.568 1.00 87.81 72 LEU A N 1
ATOM 526 C CA . LEU A 1 72 ? 0.030 -5.288 4.367 1.00 87.81 72 LEU A CA 1
ATOM 527 C C . LEU A 1 72 ? 1.296 -6.135 4.526 1.00 87.81 72 LEU A C 1
ATOM 529 O O . LEU A 1 72 ? 2.286 -5.921 3.823 1.00 87.81 72 LEU A O 1
ATOM 533 N N . ARG A 1 73 ? 1.266 -7.125 5.422 1.00 87.69 73 ARG A N 1
ATOM 534 C CA . ARG A 1 73 ? 2.359 -8.083 5.603 1.00 87.69 73 ARG A CA 1
ATOM 535 C C . ARG A 1 73 ? 2.510 -9.041 4.418 1.00 87.69 73 ARG A C 1
ATOM 537 O O . ARG A 1 73 ? 3.642 -9.427 4.119 1.00 87.69 73 ARG A O 1
ATOM 544 N N . SER A 1 74 ? 1.403 -9.413 3.781 1.00 87.19 74 SER A N 1
ATOM 545 C CA . SER A 1 74 ? 1.344 -10.351 2.653 1.00 87.19 74 SER A CA 1
ATOM 546 C C . SER A 1 74 ? 1.624 -9.706 1.294 1.00 87.19 74 SER A C 1
ATOM 548 O O . SER A 1 74 ? 1.918 -10.423 0.342 1.00 87.19 74 SER A O 1
ATOM 550 N N . ILE A 1 75 ? 1.570 -8.373 1.185 1.00 89.50 75 ILE A N 1
ATOM 551 C CA . ILE A 1 75 ? 1.862 -7.669 -0.069 1.00 89.50 75 ILE A CA 1
ATOM 552 C C . ILE A 1 75 ? 3.326 -7.878 -0.485 1.00 89.50 75 ILE A C 1
ATOM 554 O O . ILE A 1 75 ? 4.268 -7.437 0.183 1.00 89.50 75 ILE A O 1
ATOM 558 N N . ASP A 1 76 ? 3.510 -8.476 -1.661 1.00 89.50 76 ASP A N 1
ATOM 559 C CA . ASP A 1 76 ? 4.782 -8.489 -2.372 1.00 89.50 76 ASP A CA 1
ATOM 560 C C . ASP A 1 76 ? 5.013 -7.165 -3.116 1.00 89.50 76 ASP A C 1
ATOM 562 O O . ASP A 1 76 ? 4.560 -6.945 -4.240 1.00 89.50 76 ASP A O 1
ATOM 566 N N . ILE A 1 77 ? 5.775 -6.275 -2.481 1.00 89.31 77 ILE A N 1
ATOM 567 C CA . ILE A 1 77 ? 6.185 -4.984 -3.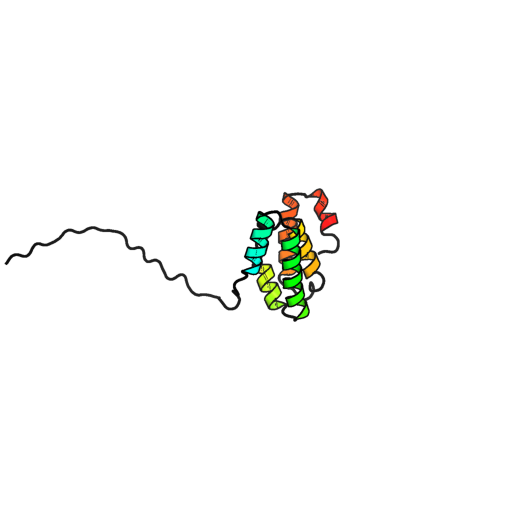049 1.00 89.31 77 ILE A CA 1
ATOM 568 C C . ILE A 1 77 ? 7.055 -5.111 -4.310 1.00 89.31 77 ILE A C 1
ATOM 570 O O . ILE A 1 77 ? 7.251 -4.122 -5.008 1.00 89.31 77 ILE A O 1
ATOM 574 N N . GLY A 1 78 ? 7.630 -6.287 -4.588 1.00 88.50 78 GLY A N 1
ATOM 575 C CA . GLY A 1 78 ? 8.429 -6.531 -5.788 1.00 88.50 78 GLY A CA 1
ATOM 576 C C . GLY A 1 78 ? 7.581 -6.631 -7.055 1.00 88.50 78 GLY A C 1
ATOM 577 O O . GLY A 1 78 ? 8.087 -6.354 -8.141 1.00 88.50 78 GLY A O 1
ATOM 578 N N . ARG A 1 79 ? 6.299 -6.983 -6.900 1.00 89.88 79 ARG A N 1
ATOM 579 C CA . ARG A 1 79 ? 5.311 -7.120 -7.980 1.00 89.88 79 ARG A CA 1
ATOM 580 C C . ARG A 1 79 ? 4.472 -5.858 -8.192 1.00 89.88 79 ARG A C 1
ATOM 582 O O . ARG A 1 79 ? 3.625 -5.842 -9.078 1.00 89.88 79 ARG A O 1
ATOM 589 N N . LEU A 1 80 ? 4.690 -4.820 -7.386 1.00 89.69 80 LEU A N 1
ATOM 590 C CA . LEU A 1 80 ? 4.010 -3.533 -7.493 1.00 89.69 80 LEU A CA 1
ATOM 591 C C . LEU A 1 80 ? 4.938 -2.497 -8.124 1.00 89.69 80 LEU A C 1
ATOM 593 O O . LEU A 1 80 ? 6.136 -2.454 -7.836 1.00 89.69 80 LEU A O 1
ATOM 597 N N . ASP A 1 81 ? 4.377 -1.629 -8.958 1.00 88.44 81 ASP A N 1
ATOM 598 C CA . ASP A 1 81 ? 5.104 -0.465 -9.449 1.00 88.44 81 ASP A CA 1
ATOM 599 C C . ASP A 1 81 ? 5.176 0.649 -8.391 1.00 88.44 81 ASP A C 1
ATOM 601 O O . ASP A 1 81 ? 4.436 0.680 -7.403 1.00 88.44 81 ASP A O 1
ATOM 605 N N . SER A 1 82 ? 6.064 1.614 -8.621 1.00 87.25 82 SER A N 1
ATOM 606 C CA . SER A 1 82 ? 6.275 2.736 -7.706 1.00 87.25 82 SER 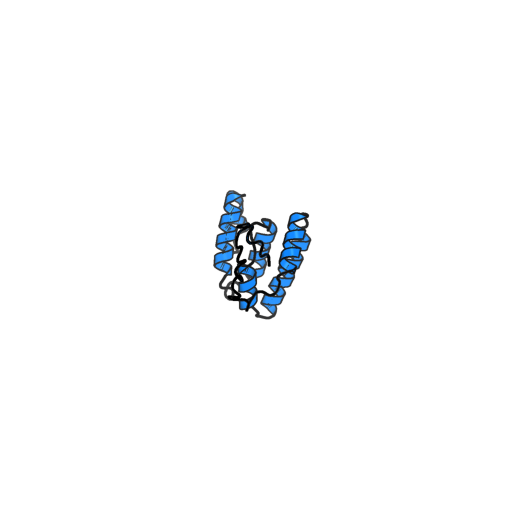A CA 1
ATOM 607 C C . SER A 1 82 ? 5.014 3.561 -7.443 1.00 87.25 82 SER A C 1
ATOM 609 O O . SER A 1 82 ? 4.903 4.153 -6.372 1.00 87.25 82 SER A O 1
ATOM 611 N N . LYS A 1 83 ? 4.067 3.620 -8.389 1.00 87.44 83 LYS A N 1
ATOM 612 C CA . LYS A 1 83 ? 2.815 4.360 -8.215 1.00 87.44 83 LYS A CA 1
ATOM 613 C C . LYS A 1 83 ? 1.928 3.643 -7.202 1.00 87.44 83 LYS A C 1
ATOM 615 O O . LYS A 1 83 ? 1.472 4.292 -6.270 1.00 87.44 83 LYS A O 1
ATOM 620 N N . LEU A 1 84 ? 1.752 2.328 -7.324 1.00 89.81 84 LEU A N 1
ATOM 621 C CA . LEU A 1 84 ? 0.977 1.535 -6.367 1.00 89.81 84 LEU A CA 1
ATOM 622 C C . LEU A 1 84 ? 1.611 1.514 -4.981 1.00 89.81 84 LEU A C 1
ATOM 624 O O . LEU A 1 84 ? 0.892 1.571 -3.989 1.00 89.81 84 LEU A O 1
ATOM 628 N N . LEU A 1 85 ? 2.943 1.475 -4.896 1.00 90.50 85 LEU A N 1
ATOM 629 C CA . LEU A 1 85 ? 3.633 1.580 -3.610 1.00 90.50 85 LEU A CA 1
ATOM 630 C C . LEU A 1 85 ? 3.325 2.911 -2.912 1.00 90.50 85 LEU A C 1
ATOM 632 O O . LEU A 1 85 ? 3.048 2.929 -1.715 1.00 90.50 85 LEU A O 1
ATOM 636 N N . VAL A 1 86 ? 3.325 4.020 -3.657 1.00 88.62 86 VAL A N 1
ATOM 637 C CA . VAL A 1 86 ? 2.934 5.333 -3.122 1.00 88.62 86 VAL A CA 1
ATOM 638 C C . VAL A 1 86 ? 1.451 5.353 -2.755 1.00 88.62 86 VAL A C 1
ATOM 640 O O . VAL A 1 86 ? 1.120 5.766 -1.649 1.00 88.62 86 VAL A O 1
ATOM 643 N N . THR A 1 87 ? 0.572 4.846 -3.624 1.00 90.44 87 THR A N 1
ATOM 644 C CA . THR A 1 87 ? -0.869 4.723 -3.354 1.00 90.44 87 THR A CA 1
ATOM 645 C C . THR A 1 87 ? -1.136 3.957 -2.059 1.00 90.44 87 THR A C 1
ATOM 647 O O . THR A 1 87 ? -1.911 4.422 -1.226 1.00 90.44 87 THR A O 1
ATOM 650 N N . LEU A 1 88 ? -0.443 2.837 -1.842 1.00 89.88 88 LEU A N 1
ATOM 651 C CA . LEU A 1 88 ? -0.554 2.030 -0.630 1.00 89.88 88 LEU A CA 1
ATOM 652 C C . LEU A 1 88 ? -0.174 2.823 0.626 1.00 89.88 88 LEU A C 1
ATOM 654 O O . LEU A 1 88 ? -0.846 2.729 1.653 1.00 89.88 88 LEU A O 1
ATOM 658 N N . LEU A 1 89 ? 0.890 3.627 0.552 1.00 89.56 89 LEU A N 1
ATOM 659 C CA . LEU A 1 89 ? 1.296 4.493 1.657 1.00 89.56 89 LEU A CA 1
ATOM 660 C C . LEU A 1 89 ? 0.308 5.632 1.900 1.00 89.56 89 LEU A C 1
ATOM 662 O O . LEU A 1 89 ? 0.082 5.974 3.060 1.00 89.56 89 LEU A O 1
ATOM 666 N N . SER A 1 90 ? -0.281 6.193 0.844 1.00 88.94 90 SER A N 1
ATOM 667 C CA . SER A 1 90 ? -1.295 7.244 0.943 1.00 88.94 90 SER A CA 1
ATOM 668 C C . SER A 1 90 ? -2.585 6.739 1.576 1.00 88.94 90 SER A C 1
ATOM 670 O O . SER A 1 90 ? -3.063 7.361 2.515 1.00 88.94 90 SER A O 1
ATOM 672 N N . VAL A 1 91 ? -3.121 5.600 1.137 1.00 89.44 91 VAL A N 1
ATOM 673 C CA . VAL A 1 91 ? -4.386 5.075 1.680 1.00 89.44 91 VAL A CA 1
ATOM 674 C C . VAL A 1 91 ? -4.238 4.648 3.147 1.00 89.44 91 VAL A C 1
ATOM 676 O O . VAL A 1 91 ? -5.100 4.900 3.981 1.00 89.44 91 VAL A O 1
ATOM 679 N N . THR A 1 92 ? -3.075 4.107 3.521 1.00 89.12 92 THR A N 1
ATOM 680 C CA . THR A 1 92 ? -2.822 3.677 4.905 1.00 89.12 92 THR A CA 1
ATOM 681 C C . THR A 1 92 ? -2.349 4.801 5.840 1.00 89.12 92 THR A C 1
ATOM 683 O O . THR A 1 92 ? -2.173 4.547 7.031 1.00 89.12 92 THR A O 1
ATOM 686 N N . VAL A 1 93 ? -2.148 6.041 5.359 1.00 88.00 93 VAL A N 1
ATOM 687 C CA . VAL A 1 93 ? -1.678 7.158 6.212 1.00 88.00 93 VAL A CA 1
ATOM 688 C C . VAL A 1 93 ? -2.724 7.572 7.243 1.00 88.00 93 VAL A C 1
ATOM 690 O O . VAL A 1 93 ? -2.382 7.853 8.389 1.00 88.00 93 VAL A O 1
ATOM 693 N N . ALA A 1 94 ? -4.006 7.542 6.870 1.00 83.00 94 ALA A N 1
ATOM 694 C CA . ALA A 1 94 ? -5.104 7.931 7.752 1.00 83.00 94 ALA A CA 1
ATOM 695 C C . ALA A 1 94 ? -5.223 7.001 8.972 1.00 83.00 94 ALA A C 1
ATOM 697 O O . ALA A 1 94 ? -5.603 7.439 10.054 1.00 83.00 94 ALA A O 1
ATOM 698 N N . ALA A 1 95 ? -4.828 5.735 8.809 1.00 86.06 95 ALA A N 1
ATOM 699 C CA . ALA A 1 95 ? -4.814 4.723 9.859 1.00 86.06 95 ALA A CA 1
ATOM 700 C C . ALA A 1 95 ? -3.406 4.456 10.419 1.00 86.06 95 ALA A C 1
ATOM 702 O O . ALA A 1 95 ? -3.184 3.451 11.093 1.00 86.06 95 ALA A O 1
ATOM 703 N N . ALA A 1 96 ? -2.438 5.348 10.175 1.00 83.38 96 ALA A N 1
ATOM 704 C CA . ALA A 1 96 ? -1.046 5.117 10.556 1.00 83.38 96 ALA A CA 1
ATOM 705 C C . ALA A 1 96 ? -0.850 4.856 12.056 1.00 83.38 96 ALA A C 1
ATOM 707 O O . ALA A 1 96 ? 0.007 4.065 12.431 1.00 83.38 96 ALA A O 1
ATOM 708 N N . GLY A 1 97 ? -1.670 5.479 12.909 1.00 83.69 97 GLY A N 1
ATOM 709 C CA . GLY A 1 97 ? -1.629 5.266 14.359 1.00 83.69 97 GLY A CA 1
ATOM 710 C C . GLY A 1 97 ? -2.198 3.921 14.831 1.00 83.69 97 GLY A C 1
ATOM 711 O O . GLY A 1 97 ? -2.014 3.574 15.993 1.00 83.69 97 GLY A O 1
ATOM 712 N N . GLN A 1 98 ? -2.894 3.180 13.964 1.00 87.94 98 GLN A N 1
ATOM 713 C CA . GLN A 1 98 ? -3.552 1.906 14.286 1.00 87.94 98 GLN A CA 1
ATOM 714 C C . GLN A 1 98 ? -2.905 0.706 13.581 1.00 87.94 98 GLN A C 1
ATOM 716 O O . GLN A 1 98 ? -3.053 -0.420 14.049 1.00 87.94 98 GLN A O 1
ATOM 721 N N . LEU A 1 99 ? -2.183 0.940 12.482 1.00 85.00 99 LEU A N 1
ATOM 722 C CA . LEU A 1 99 ? -1.531 -0.096 11.683 1.00 85.00 99 LEU A CA 1
ATOM 723 C C . LEU A 1 99 ? -0.100 -0.344 12.160 1.00 85.00 99 LEU A C 1
ATOM 725 O O . LEU A 1 99 ? 0.793 0.484 11.965 1.00 85.00 99 LEU A O 1
ATOM 729 N N . THR A 1 100 ? 0.139 -1.513 12.744 1.00 87.00 100 THR A N 1
ATOM 730 C CA . THR A 1 100 ? 1.448 -1.868 13.306 1.00 87.00 100 THR A CA 1
ATOM 731 C C . THR A 1 100 ? 2.459 -2.200 12.207 1.00 87.00 100 THR A C 1
ATOM 733 O O . THR A 1 100 ? 3.640 -1.858 12.313 1.00 87.00 100 THR A O 1
ATOM 736 N N . GLU A 1 101 ? 2.017 -2.824 11.111 1.00 85.31 101 GLU A N 1
ATOM 737 C CA . GLU A 1 101 ? 2.902 -3.213 10.006 1.00 85.31 101 GLU A CA 1
ATOM 738 C C . GLU A 1 101 ? 3.212 -2.046 9.058 1.00 85.31 101 GLU A C 1
ATOM 740 O O . GLU A 1 101 ? 4.128 -2.149 8.234 1.00 85.31 101 GLU A O 1
ATOM 745 N N . ARG A 1 102 ? 2.524 -0.902 9.195 1.00 86.25 102 ARG A N 1
ATOM 746 C CA . ARG A 1 102 ? 2.740 0.267 8.333 1.00 86.25 102 ARG A CA 1
ATOM 747 C C . ARG A 1 102 ? 4.179 0.771 8.390 1.00 86.25 102 ARG A C 1
ATOM 749 O O . ARG A 1 102 ? 4.785 0.956 7.339 1.00 86.25 102 ARG A O 1
ATOM 756 N N . SER A 1 103 ? 4.755 0.962 9.576 1.00 85.50 103 SER A N 1
ATOM 757 C CA . SER A 1 103 ? 6.134 1.465 9.708 1.00 85.50 103 SER A CA 1
ATOM 758 C C . SER A 1 103 ? 7.134 0.557 8.990 1.00 85.50 103 SER A C 1
ATOM 760 O O . SER A 1 103 ? 8.041 1.018 8.296 1.00 85.50 103 SER A O 1
ATOM 762 N N . ARG A 1 104 ? 6.925 -0.760 9.083 1.00 87.06 104 ARG A N 1
ATOM 763 C CA . ARG A 1 104 ? 7.741 -1.752 8.379 1.00 87.06 104 ARG A CA 1
ATOM 764 C C . ARG A 1 104 ? 7.541 -1.676 6.867 1.00 87.06 104 ARG A C 1
ATOM 766 O O . ARG A 1 104 ? 8.512 -1.806 6.120 1.00 87.06 104 ARG A O 1
ATOM 773 N N . LEU A 1 105 ? 6.304 -1.488 6.416 1.00 87.12 105 LEU A N 1
ATOM 774 C CA . LEU A 1 105 ? 5.969 -1.323 5.007 1.00 87.12 105 LEU A CA 1
ATOM 775 C C . LEU A 1 105 ? 6.621 -0.064 4.420 1.00 87.12 105 LEU A C 1
ATOM 777 O O . LEU A 1 105 ? 7.269 -0.168 3.381 1.00 87.12 105 LEU A O 1
ATOM 781 N N . VAL A 1 106 ? 6.548 1.076 5.115 1.00 87.56 106 VAL A N 1
ATOM 782 C CA . VAL A 1 106 ? 7.222 2.332 4.740 1.00 87.56 106 VAL A CA 1
ATOM 783 C C . VAL A 1 106 ? 8.715 2.088 4.537 1.00 87.56 106 VAL A C 1
ATOM 785 O O . VAL A 1 106 ? 9.223 2.336 3.447 1.00 87.56 106 VAL A O 1
ATOM 788 N N . THR A 1 107 ? 9.406 1.492 5.515 1.00 88.62 107 THR A N 1
ATOM 789 C CA . THR A 1 107 ? 10.847 1.205 5.397 1.00 88.62 107 THR A CA 1
ATOM 790 C C . THR A 1 107 ? 11.173 0.279 4.221 1.00 88.62 107 THR A C 1
ATOM 792 O O . THR A 1 107 ? 12.196 0.442 3.548 1.00 88.62 107 THR A O 1
ATOM 795 N N . LYS A 1 108 ? 10.329 -0.726 3.956 1.00 88.38 108 LYS A N 1
ATOM 796 C CA . LYS A 1 108 ? 10.520 -1.628 2.813 1.00 88.38 108 LYS A CA 1
ATOM 797 C C . LYS A 1 108 ? 10.343 -0.892 1.478 1.00 88.38 108 LYS A C 1
ATOM 799 O O . LYS A 1 108 ? 11.162 -1.084 0.578 1.00 88.38 108 LYS A O 1
ATOM 804 N N . ILE A 1 109 ? 9.311 -0.056 1.362 1.00 88.75 109 ILE A N 1
ATOM 805 C CA . ILE A 1 109 ? 9.008 0.732 0.161 1.00 88.75 109 ILE A CA 1
ATOM 806 C C . ILE A 1 109 ? 10.092 1.779 -0.083 1.00 88.75 109 ILE A C 1
ATOM 808 O O . ILE A 1 109 ? 10.606 1.859 -1.193 1.00 88.75 109 ILE A O 1
ATOM 812 N N . GLU A 1 110 ? 10.519 2.504 0.951 1.00 87.44 110 GLU A N 1
ATOM 813 C CA . GLU A 1 110 ? 11.653 3.432 0.898 1.00 87.44 110 GLU A CA 1
ATOM 814 C C . GLU A 1 110 ? 12.894 2.759 0.327 1.00 87.44 110 GLU A C 1
ATOM 816 O O . GLU A 1 110 ? 13.483 3.241 -0.638 1.00 87.44 110 GLU A O 1
ATOM 821 N N . ARG A 1 111 ? 13.266 1.600 0.881 1.00 87.44 111 ARG A N 1
ATOM 822 C CA . ARG A 1 111 ? 14.435 0.846 0.424 1.00 87.44 111 ARG A CA 1
ATOM 823 C C . ARG A 1 111 ? 14.287 0.371 -1.019 1.00 87.44 111 ARG A C 1
ATOM 825 O O . ARG A 1 111 ? 15.287 0.310 -1.730 1.00 87.44 111 ARG A O 1
ATOM 832 N N . ARG A 1 112 ? 13.078 -0.012 -1.442 1.00 86.38 112 ARG A N 1
ATOM 833 C CA . ARG A 1 112 ? 12.809 -0.451 -2.816 1.00 86.38 112 ARG A CA 1
ATOM 834 C C . ARG A 1 112 ? 12.933 0.716 -3.783 1.00 86.38 112 ARG A C 1
ATOM 836 O O . ARG A 1 112 ? 13.742 0.635 -4.700 1.00 86.38 112 ARG A O 1
ATOM 843 N N . LEU A 1 113 ? 12.206 1.800 -3.525 1.00 84.31 113 LEU A N 1
ATOM 844 C CA . LEU A 1 113 ? 12.235 2.989 -4.363 1.00 84.31 113 LEU A CA 1
ATOM 845 C C . LEU A 1 1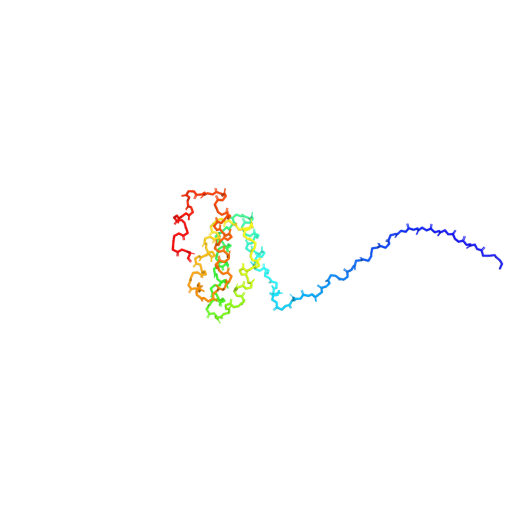13 ? 13.651 3.569 -4.429 1.00 84.31 113 LEU A C 1
ATOM 847 O O . LEU A 1 113 ? 14.067 3.984 -5.505 1.00 84.31 113 LEU A O 1
ATOM 851 N N . ALA A 1 114 ? 14.422 3.548 -3.328 1.00 84.81 114 ALA A N 1
ATOM 852 C CA . ALA A 1 114 ? 15.770 4.137 -3.257 1.00 84.81 114 ALA A CA 1
ATOM 853 C C . ALA A 1 114 ? 16.761 3.483 -4.209 1.00 84.81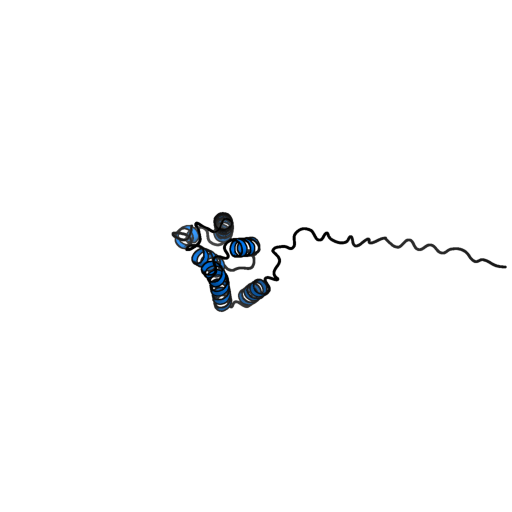 114 ALA A C 1
ATOM 855 O O . ALA A 1 114 ? 17.711 4.131 -4.642 1.00 84.81 114 ALA A O 1
ATOM 856 N N . LYS A 1 115 ? 16.518 2.222 -4.570 1.00 81.62 115 LYS A N 1
ATOM 857 C CA . LYS A 1 115 ? 17.294 1.533 -5.599 1.00 81.62 115 LYS A CA 1
ATOM 858 C C . LYS A 1 115 ? 16.964 2.026 -7.006 1.00 81.62 115 LYS A C 1
ATOM 860 O O . LYS A 1 115 ? 17.853 2.035 -7.848 1.00 81.62 115 LYS A O 1
ATOM 865 N N . ASP A 1 116 ? 15.718 2.422 -7.246 1.00 76.06 116 ASP A N 1
ATOM 866 C CA . ASP A 1 116 ? 15.208 2.721 -8.584 1.00 76.06 116 ASP A CA 1
ATOM 867 C C . ASP A 1 116 ? 15.265 4.230 -8.912 1.00 76.06 116 ASP A C 1
ATOM 869 O O . ASP A 1 116 ? 15.502 4.601 -10.060 1.00 76.06 116 ASP A O 1
ATOM 873 N N . ALA A 1 117 ? 15.066 5.118 -7.928 1.00 71.69 117 ALA A N 1
ATOM 874 C CA . ALA A 1 117 ? 15.021 6.572 -8.141 1.00 71.69 117 ALA A CA 1
ATOM 875 C C . ALA A 1 117 ? 15.383 7.396 -6.879 1.00 71.69 117 ALA A C 1
ATOM 877 O O . ALA A 1 117 ? 14.532 8.126 -6.363 1.00 71.69 117 ALA A O 1
ATOM 878 N N . PRO A 1 118 ? 16.633 7.336 -6.381 1.00 70.56 118 PRO A N 1
ATOM 879 C CA . PRO A 1 118 ? 17.029 7.904 -5.084 1.00 70.56 118 PRO A CA 1
ATOM 880 C C . PRO A 1 118 ? 16.702 9.398 -4.916 1.00 70.56 118 PRO A C 1
ATOM 882 O O . PRO A 1 118 ? 16.225 9.807 -3.862 1.00 70.56 118 PRO A O 1
ATOM 885 N N . GLU A 1 119 ? 16.869 10.208 -5.965 1.00 73.62 119 GLU A N 1
ATOM 886 C CA . GLU A 1 119 ? 16.694 11.670 -5.900 1.00 73.62 119 GLU A CA 1
ATOM 887 C C . GLU A 1 119 ? 15.230 12.141 -5.864 1.00 73.62 119 GLU A C 1
ATOM 889 O O . GLU A 1 119 ? 14.943 13.302 -5.565 1.00 73.62 119 GLU A O 1
ATOM 894 N N . ARG A 1 120 ? 14.277 11.264 -6.200 1.00 71.25 120 ARG A N 1
ATOM 895 C CA . ARG A 1 120 ? 12.843 11.602 -6.242 1.00 71.25 120 ARG A CA 1
ATOM 896 C C . ARG A 1 120 ? 12.090 11.214 -4.975 1.00 71.25 120 ARG A C 1
ATOM 898 O O . ARG A 1 120 ? 10.979 11.690 -4.765 1.00 71.25 120 ARG A O 1
ATOM 905 N N . ILE A 1 121 ? 12.677 10.375 -4.130 1.00 72.62 121 ILE A N 1
ATOM 906 C CA . ILE A 1 121 ? 11.948 9.689 -3.057 1.00 72.62 121 ILE A CA 1
ATOM 907 C C . ILE A 1 121 ? 11.661 10.574 -1.874 1.00 72.62 121 ILE A C 1
ATOM 909 O O . ILE A 1 121 ? 10.576 10.463 -1.317 1.00 72.62 121 ILE A O 1
ATOM 913 N N . GLU A 1 122 ? 12.596 11.440 -1.490 1.00 71.94 122 GLU A N 1
ATOM 914 C CA . GLU A 1 122 ? 12.364 12.353 -0.370 1.00 71.94 122 GLU A CA 1
ATOM 915 C C . GLU A 1 122 ? 11.109 13.183 -0.617 1.00 71.94 122 GLU A C 1
ATOM 917 O O . GLU A 1 122 ? 10.211 13.158 0.211 1.00 71.94 122 GLU A O 1
ATOM 922 N N . ARG A 1 123 ? 10.974 13.776 -1.811 1.00 76.81 123 ARG A N 1
ATOM 923 C CA . ARG A 1 123 ? 9.769 14.531 -2.190 1.00 76.81 123 ARG A CA 1
ATOM 924 C C . ARG A 1 123 ? 8.529 13.657 -2.372 1.00 76.81 123 ARG A C 1
ATOM 926 O O . ARG A 1 123 ? 7.427 14.121 -2.126 1.00 76.81 123 ARG A O 1
ATOM 933 N N . MET A 1 124 ? 8.678 12.419 -2.847 1.00 73.06 124 MET A N 1
ATOM 934 C CA . MET A 1 124 ? 7.535 11.517 -3.059 1.00 73.06 124 MET A CA 1
ATOM 935 C C . MET A 1 124 ? 6.972 10.945 -1.758 1.00 73.06 124 MET A C 1
ATOM 937 O O . MET A 1 124 ? 5.797 10.599 -1.717 1.00 73.06 124 MET A O 1
ATOM 941 N N . LEU A 1 125 ? 7.805 10.802 -0.727 1.00 73.69 125 LEU A N 1
ATOM 942 C CA . LEU A 1 125 ? 7.414 10.231 0.561 1.00 73.69 125 LEU A CA 1
ATOM 943 C C . LEU A 1 125 ? 7.212 11.288 1.650 1.00 73.69 125 LEU A C 1
ATOM 945 O O . LEU A 1 125 ? 6.777 10.949 2.750 1.00 73.69 125 LEU A O 1
ATOM 949 N N . GLU A 1 126 ? 7.508 12.553 1.363 1.00 78.12 126 GLU A N 1
ATOM 950 C CA . GLU A 1 126 ? 7.185 13.679 2.233 1.00 78.12 126 GLU A CA 1
ATOM 951 C C . GLU A 1 126 ? 5.668 13.713 2.499 1.00 78.12 126 GLU A C 1
ATOM 953 O O . GLU A 1 126 ? 4.861 13.758 1.573 1.00 78.12 126 GLU A O 1
ATOM 958 N N . GLY A 1 127 ? 5.268 13.614 3.772 1.00 73.38 127 GLY A N 1
ATOM 959 C CA . GLY A 1 127 ? 3.858 13.538 4.186 1.00 73.38 127 GLY A CA 1
ATOM 960 C C . GLY A 1 127 ? 3.217 12.142 4.137 1.00 73.38 127 GLY A C 1
ATOM 961 O O . GLY A 1 127 ? 2.053 12.007 4.504 1.00 73.38 127 GLY A O 1
ATOM 962 N N . LEU A 1 128 ? 3.957 11.106 3.719 1.00 75.25 128 LEU A N 1
ATOM 963 C CA . LEU A 1 128 ? 3.500 9.706 3.679 1.00 75.25 128 LEU A CA 1
ATOM 964 C C . LEU A 1 128 ? 4.229 8.789 4.673 1.00 75.25 128 LEU A C 1
ATOM 966 O O . LEU A 1 128 ? 3.980 7.583 4.678 1.00 75.25 128 LEU A O 1
ATOM 970 N N . ARG A 1 129 ? 5.129 9.338 5.487 1.00 65.44 129 ARG A N 1
ATOM 971 C CA . ARG A 1 129 ? 5.801 8.662 6.605 1.00 65.44 129 ARG A CA 1
ATOM 972 C C . ARG A 1 129 ? 5.100 9.062 7.892 1.00 65.44 129 ARG A C 1
ATOM 974 O O . ARG A 1 129 ? 4.763 8.141 8.663 1.00 65.44 129 ARG A O 1
#